Protein AF-A0A0J5GNS8-F1 (afdb_monomer_lite)

Foldseek 3Di:
DADPLGDDVVVQVVQVVCVVVVHDAADEEADQADALQRVCVSCVVSNRHGDSVRYDYLLLVVLVVCCVVDQQFEEAEAYHDSNVVSNVVSNHHDDQPQGQAYEYEDHPPDDPVSVVSSVVNVVVPRHYHYSHD

Radius of gyration: 16.92 Å; chains: 1; bounding box: 42×24×46 Å

Sequence (133 aa):
MYRGTEPIPEAIDFVKKLEGKGYPYLFVTNNSTKTPDQVADVLVKMGVPATTEHIYTTSMASASVITEEKQKARVLMVGEEGLRQSLLDYGHQIVEADPDYVVMGLDREITYDKLARATLAVRNGATFIATNG

Structure (mmCIF, N/CA/C/O backbone):
data_AF-A0A0J5GNS8-F1
#
_entry.id   AF-A0A0J5GNS8-F1
#
loop_
_atom_site.group_PDB
_atom_site.id
_atom_site.type_symbol
_atom_site.label_atom_id
_atom_site.label_alt_id
_atom_site.label_comp_id
_atom_site.label_asym_id
_atom_site.label_entity_id
_atom_site.label_seq_id
_atom_site.pdbx_PDB_ins_code
_atom_site.Cartn_x
_atom_site.Cartn_y
_atom_site.Cartn_z
_atom_site.occupancy
_atom_site.B_iso_or_equiv
_atom_site.auth_seq_id
_atom_site.auth_comp_id
_atom_site.auth_asym_id
_atom_site.auth_atom_id
_atom_site.pdbx_PDB_model_num
ATOM 1 N N . MET A 1 1 ? -6.276 10.860 15.259 1.00 88.69 1 MET A N 1
ATOM 2 C CA . MET A 1 1 ? -6.001 9.813 16.268 1.00 88.69 1 MET A CA 1
ATOM 3 C C . MET A 1 1 ? -4.846 10.186 17.182 1.00 88.69 1 MET A C 1
ATOM 5 O O . MET A 1 1 ? -5.003 10.101 18.390 1.00 88.69 1 MET A O 1
ATOM 9 N N . TYR A 1 2 ? -3.722 10.642 16.634 1.00 87.31 2 TYR A N 1
ATOM 10 C CA . TYR A 1 2 ? -2.537 11.040 17.396 1.00 87.31 2 TYR A CA 1
ATOM 11 C C . TYR A 1 2 ? -1.795 12.176 16.669 1.00 87.31 2 TYR A C 1
ATOM 13 O O . TYR A 1 2 ? -2.065 12.428 15.490 1.00 87.31 2 TYR A O 1
ATOM 21 N N . ARG A 1 3 ? -0.878 12.864 17.357 1.00 86.12 3 ARG A N 1
ATOM 22 C CA . ARG A 1 3 ? 0.050 13.856 16.791 1.00 86.12 3 ARG A CA 1
ATOM 23 C C . ARG A 1 3 ? 1.480 13.393 17.046 1.00 86.12 3 ARG A C 1
ATOM 25 O O . ARG A 1 3 ? 1.932 13.366 18.184 1.00 86.12 3 ARG A O 1
ATOM 32 N N . GLY A 1 4 ? 2.187 12.991 15.991 1.00 85.75 4 GLY A N 1
ATOM 33 C CA . GLY A 1 4 ? 3.503 12.365 16.139 1.00 85.75 4 GLY A CA 1
ATOM 34 C C . GLY A 1 4 ? 3.389 11.041 16.895 1.00 85.75 4 GLY A C 1
ATOM 35 O O . GLY A 1 4 ? 2.861 10.074 16.355 1.00 85.75 4 GLY A O 1
ATOM 36 N N . THR A 1 5 ? 3.855 11.008 18.141 1.00 83.44 5 THR A N 1
ATOM 37 C CA . THR A 1 5 ? 3.733 9.848 19.042 1.00 83.44 5 THR A CA 1
ATOM 38 C C . THR A 1 5 ? 2.689 10.040 20.140 1.00 83.44 5 THR A C 1
ATOM 40 O O . THR A 1 5 ? 2.449 9.113 20.908 1.00 83.44 5 THR A O 1
ATOM 43 N N . GLU A 1 6 ? 2.070 11.218 20.236 1.00 89.38 6 GLU A N 1
ATOM 44 C CA . GLU A 1 6 ? 1.142 11.548 21.317 1.00 89.38 6 GLU A CA 1
ATOM 45 C C . GLU A 1 6 ? -0.306 11.214 20.927 1.00 89.38 6 GLU A C 1
ATOM 47 O O . GLU A 1 6 ? -0.824 11.780 19.955 1.00 89.38 6 GLU A O 1
ATOM 52 N N . PRO A 1 7 ? -0.989 10.309 21.650 1.00 92.38 7 PRO A N 1
ATOM 53 C CA . PRO A 1 7 ? -2.402 10.042 21.419 1.00 92.38 7 PRO A CA 1
ATOM 54 C C . PRO A 1 7 ? -3.260 11.261 21.769 1.00 92.38 7 PRO A C 1
ATOM 56 O O . PRO A 1 7 ? -2.956 11.996 22.703 1.00 92.38 7 PRO A O 1
ATOM 59 N N . ILE A 1 8 ? -4.363 11.449 21.041 1.00 94.75 8 ILE A N 1
ATOM 60 C CA . ILE A 1 8 ? -5.383 12.455 21.368 1.00 94.75 8 ILE A CA 1
ATOM 61 C C . ILE A 1 8 ? -6.482 11.745 22.179 1.00 94.75 8 ILE A C 1
ATOM 63 O O . ILE A 1 8 ? -7.215 10.945 21.585 1.00 94.75 8 ILE A O 1
ATOM 67 N N . PRO A 1 9 ? -6.618 11.990 23.498 1.00 93.69 9 PRO A N 1
ATOM 68 C CA . PRO A 1 9 ? -7.548 11.249 24.356 1.00 93.69 9 PRO A CA 1
ATOM 69 C C . PRO A 1 9 ? -8.997 11.270 23.859 1.00 93.69 9 PRO A C 1
ATOM 71 O O . PRO A 1 9 ? -9.657 10.234 23.801 1.00 93.69 9 PRO A O 1
ATOM 74 N N . GLU A 1 10 ? -9.470 12.422 23.388 1.00 96.31 10 GLU A N 1
ATOM 75 C CA . GLU A 1 10 ? -10.835 12.600 22.890 1.00 96.31 10 GLU A CA 1
ATOM 76 C C . GLU A 1 10 ? -11.108 11.750 21.641 1.00 96.31 10 GLU A C 1
ATOM 78 O O . GLU A 1 10 ? -12.238 11.315 21.412 1.00 96.31 10 GLU A O 1
ATOM 83 N N . ALA A 1 11 ? -10.075 11.477 20.836 1.00 94.12 11 ALA A N 1
ATOM 84 C CA . ALA A 1 11 ? -10.194 10.620 19.664 1.00 94.12 11 ALA A CA 1
ATOM 85 C C . ALA A 1 11 ? -10.342 9.144 20.059 1.00 94.12 11 ALA A C 1
ATOM 87 O O . ALA A 1 11 ? -11.107 8.418 19.427 1.00 94.12 11 ALA A O 1
ATOM 88 N N . ILE A 1 12 ? -9.652 8.704 21.116 1.00 95.06 12 ILE A N 1
ATOM 89 C CA . ILE A 1 12 ? -9.805 7.347 21.659 1.00 95.06 12 ILE A CA 1
ATOM 90 C C . ILE A 1 12 ? -11.240 7.149 22.152 1.00 95.06 12 ILE A C 1
ATOM 92 O O . ILE A 1 12 ? -11.899 6.176 21.781 1.00 95.06 12 ILE A O 1
ATOM 96 N N . ASP A 1 13 ? -11.738 8.096 22.949 1.00 96.56 13 ASP A N 1
ATOM 97 C CA . ASP A 1 13 ? -13.100 8.054 23.482 1.00 96.56 13 ASP A CA 1
ATOM 98 C C . ASP A 1 13 ? -14.150 8.075 22.371 1.00 96.56 13 ASP A C 1
ATOM 100 O O . ASP A 1 13 ? -15.176 7.400 22.467 1.00 96.56 13 ASP A O 1
ATOM 104 N N . PHE A 1 14 ? -13.899 8.833 21.302 1.00 96.56 14 PHE A N 1
ATOM 105 C CA . PHE A 1 14 ? -14.762 8.857 20.128 1.00 96.56 14 PHE A CA 1
ATOM 106 C C . PHE A 1 14 ? -14.869 7.476 19.469 1.00 96.56 14 PHE A C 1
ATOM 108 O O . PHE A 1 14 ? -15.983 6.989 19.278 1.00 96.56 14 PHE A O 1
ATOM 115 N N . VAL A 1 15 ? -13.744 6.812 19.187 1.00 96.75 15 VAL A N 1
ATOM 116 C CA . VAL A 1 15 ? -13.753 5.488 18.539 1.00 96.75 15 VAL A CA 1
ATOM 117 C C . VAL A 1 15 ? -14.402 4.435 19.438 1.00 96.75 15 VAL A C 1
ATOM 119 O O . VAL A 1 15 ? -15.262 3.692 18.974 1.00 96.75 15 VAL A O 1
ATOM 122 N N . LYS A 1 16 ? -14.096 4.422 20.741 1.00 96.44 16 LYS A N 1
ATOM 123 C CA . LYS A 1 16 ? -14.747 3.507 21.697 1.00 96.44 16 LYS A CA 1
ATOM 124 C C . LYS A 1 16 ? -16.266 3.687 21.737 1.00 96.44 16 LYS A C 1
ATOM 126 O O . LYS A 1 16 ? -17.004 2.715 21.870 1.00 96.44 16 LYS A O 1
ATOM 131 N N . LYS A 1 17 ? -16.759 4.925 21.601 1.00 97.31 17 LYS A N 1
ATOM 132 C CA . LYS A 1 17 ? -18.202 5.201 21.507 1.00 97.31 17 LYS A CA 1
ATOM 133 C C . LYS A 1 17 ? -18.813 4.703 20.198 1.00 97.31 17 LYS A C 1
ATOM 135 O O . LYS A 1 17 ? -19.975 4.308 20.222 1.00 97.31 17 LYS A O 1
ATOM 140 N N . LEU A 1 18 ? -18.086 4.752 19.079 1.00 96.81 18 LEU A N 1
ATOM 141 C CA . LEU A 1 18 ? -18.549 4.173 17.812 1.00 96.81 18 LEU A CA 1
ATOM 142 C C . LEU A 1 18 ? -18.655 2.652 17.925 1.00 96.81 18 LEU A C 1
ATOM 144 O O . LEU A 1 18 ? -19.716 2.099 17.646 1.00 96.81 18 LEU A O 1
ATOM 148 N N . GLU A 1 19 ? -17.603 2.010 18.432 1.00 94.56 19 GLU A N 1
ATOM 149 C CA . GLU A 1 19 ? -17.547 0.564 18.648 1.00 94.56 19 GLU A CA 1
ATOM 150 C C . GLU A 1 19 ? -18.646 0.086 19.606 1.00 94.56 19 GLU A C 1
ATOM 152 O O . GLU A 1 19 ? -19.423 -0.801 19.263 1.00 94.56 19 GLU A O 1
ATOM 157 N N . GLY A 1 20 ? -18.807 0.738 20.764 1.00 96.50 20 GLY A N 1
ATOM 158 C CA . GLY A 1 20 ? -19.850 0.390 21.735 1.00 96.50 20 GLY A CA 1
ATOM 159 C C . GLY A 1 20 ? -21.283 0.588 21.226 1.00 96.50 20 GLY A C 1
ATOM 160 O O . GLY A 1 20 ? -22.217 0.023 21.791 1.00 96.50 20 GLY A O 1
ATOM 161 N N . LYS A 1 21 ? -21.474 1.374 20.159 1.00 97.25 21 LYS A N 1
ATOM 162 C CA . LYS A 1 21 ? -22.764 1.548 19.473 1.00 97.25 21 LYS A CA 1
ATOM 163 C C . LYS A 1 21 ? -22.915 0.660 18.235 1.00 97.25 21 LYS A C 1
ATOM 165 O O . LYS A 1 21 ? -23.971 0.699 17.611 1.00 97.25 21 LYS A O 1
ATOM 170 N N . GLY A 1 22 ? -21.890 -0.112 17.872 1.00 95.38 22 GLY A N 1
ATOM 171 C CA . GLY A 1 22 ? -21.881 -0.942 16.669 1.00 95.38 22 GLY A CA 1
ATOM 172 C C . GLY A 1 22 ? -21.852 -0.145 15.363 1.00 95.38 22 GLY A C 1
ATOM 173 O O . GLY A 1 22 ? -22.298 -0.652 14.336 1.00 95.38 22 GLY A O 1
ATOM 174 N N . TYR A 1 23 ? -21.370 1.103 15.379 1.00 97.38 23 TYR A N 1
ATOM 175 C CA . TYR A 1 23 ? -21.213 1.873 14.146 1.00 97.38 23 TYR A CA 1
ATOM 176 C C . TYR A 1 23 ? -19.936 1.457 13.411 1.00 97.38 23 TYR A C 1
ATOM 178 O O . TYR A 1 23 ? -18.877 1.427 14.040 1.00 97.38 23 TYR A O 1
ATOM 186 N N . PRO A 1 24 ? -19.999 1.191 12.094 1.00 95.75 24 PRO A N 1
ATOM 187 C CA . PRO A 1 24 ? -18.807 0.888 11.315 1.00 95.75 24 PRO A CA 1
ATOM 188 C C . PRO A 1 24 ? -17.917 2.130 11.198 1.00 95.75 24 PRO A C 1
ATOM 190 O O . PRO A 1 24 ? -18.407 3.254 11.058 1.00 95.75 24 PRO A O 1
ATOM 193 N N . TYR A 1 25 ? -16.603 1.925 11.231 1.00 96.25 25 TYR A N 1
ATOM 194 C CA . TYR A 1 25 ? -15.614 2.982 11.045 1.00 96.25 25 TYR A CA 1
ATOM 195 C C . TYR A 1 25 ? -14.375 2.457 10.319 1.00 96.25 25 TYR A C 1
ATOM 197 O O . TYR A 1 25 ? -14.099 1.260 10.308 1.00 96.25 25 TYR A O 1
ATOM 205 N N . LEU A 1 26 ? -13.633 3.382 9.710 1.00 97.12 26 LEU A N 1
ATOM 206 C CA . LEU A 1 26 ? -12.410 3.099 8.972 1.00 97.12 26 LEU A CA 1
ATOM 207 C C . LEU A 1 26 ? -11.377 4.190 9.265 1.00 97.12 26 LEU A C 1
ATOM 209 O O . LEU A 1 26 ? -11.690 5.383 9.269 1.00 97.12 26 LEU A O 1
ATOM 213 N N . PHE A 1 27 ? -10.136 3.784 9.490 1.00 97.44 27 PHE A N 1
ATOM 214 C CA . PHE A 1 27 ? -8.974 4.648 9.584 1.00 97.44 27 PHE A CA 1
ATOM 215 C C . PHE A 1 27 ? -8.309 4.741 8.216 1.00 97.44 27 PHE A C 1
ATOM 217 O O . PHE A 1 27 ? -7.668 3.802 7.746 1.00 97.44 27 PHE A O 1
ATOM 224 N N . VAL A 1 28 ? -8.449 5.908 7.595 1.00 97.06 28 VAL A N 1
ATOM 225 C CA . VAL A 1 28 ? -7.848 6.209 6.295 1.00 97.06 28 VAL A CA 1
ATOM 226 C C . VAL A 1 28 ? -6.514 6.919 6.509 1.00 97.06 28 VAL A C 1
ATOM 228 O O . VAL A 1 28 ? -6.439 7.881 7.277 1.00 97.06 28 VAL A O 1
ATOM 231 N N . THR A 1 29 ? -5.450 6.447 5.858 1.00 95.31 29 THR A N 1
ATOM 232 C CA . THR A 1 29 ? -4.097 6.997 6.030 1.00 95.31 29 THR A CA 1
ATOM 233 C C . THR A 1 29 ? -3.316 7.076 4.724 1.00 95.31 29 THR A C 1
ATOM 235 O O . THR A 1 29 ? -3.332 6.150 3.918 1.00 95.31 29 THR A O 1
ATOM 238 N N . ASN A 1 30 ? -2.544 8.157 4.566 1.00 95.00 30 ASN A N 1
ATOM 239 C CA . ASN A 1 30 ? -1.601 8.328 3.456 1.00 95.00 30 ASN A CA 1
ATOM 240 C C . ASN A 1 30 ? -0.260 7.613 3.679 1.00 95.00 30 ASN A C 1
ATOM 242 O O . ASN A 1 30 ? 0.694 7.827 2.935 1.00 95.00 30 ASN A O 1
ATOM 246 N N . ASN A 1 31 ? -0.149 6.790 4.722 1.00 92.12 31 ASN A N 1
ATOM 247 C CA . ASN A 1 31 ? 1.043 5.989 4.941 1.00 92.12 31 ASN A CA 1
ATOM 248 C C . ASN A 1 31 ? 1.093 4.834 3.930 1.00 92.12 31 ASN A C 1
ATOM 250 O O . ASN A 1 31 ? 0.275 3.921 4.001 1.00 92.12 31 ASN A O 1
ATOM 254 N N . SER A 1 32 ? 2.086 4.864 3.041 1.00 94.06 32 SER A N 1
ATOM 255 C CA . SER A 1 32 ? 2.334 3.800 2.066 1.00 94.06 32 SER A CA 1
ATOM 256 C C . SER A 1 32 ? 3.378 2.771 2.518 1.00 94.06 32 SER A C 1
ATOM 258 O O . SER A 1 32 ? 3.648 1.808 1.803 1.00 94.06 32 SER A O 1
ATOM 260 N N . THR A 1 33 ? 4.025 2.985 3.669 1.00 95.69 33 THR A N 1
ATOM 261 C CA . THR A 1 33 ? 5.181 2.186 4.097 1.00 95.69 33 THR A CA 1
ATOM 262 C C . THR A 1 33 ? 4.828 1.022 5.007 1.00 95.69 33 THR A C 1
ATOM 264 O O . THR A 1 33 ? 5.526 0.011 5.008 1.00 95.69 33 THR A O 1
ATOM 267 N N . LYS A 1 34 ? 3.748 1.150 5.778 1.00 96.25 34 LYS A N 1
ATOM 268 C CA . LYS A 1 34 ? 3.295 0.147 6.744 1.00 96.25 34 LYS A CA 1
ATOM 269 C C . LYS A 1 34 ? 2.174 -0.709 6.174 1.00 96.25 34 LYS A C 1
ATOM 271 O O . LYS A 1 34 ? 1.320 -0.211 5.443 1.00 96.25 34 LYS A O 1
ATOM 276 N N . THR A 1 35 ? 2.153 -1.980 6.558 1.00 97.50 35 THR A N 1
ATOM 277 C CA . THR A 1 35 ? 1.001 -2.849 6.288 1.00 97.50 35 THR A CA 1
ATOM 278 C C . THR A 1 35 ? -0.203 -2.428 7.144 1.00 97.50 35 THR A C 1
ATOM 280 O O . THR A 1 35 ? -0.016 -1.790 8.190 1.00 97.50 35 THR A O 1
ATOM 283 N N . PRO A 1 36 ? -1.437 -2.788 6.750 1.00 97.06 36 PRO A N 1
ATOM 284 C CA . PRO A 1 36 ? -2.632 -2.557 7.562 1.00 97.06 36 PRO A CA 1
ATOM 285 C C . PRO A 1 36 ? -2.490 -3.054 9.013 1.00 97.06 36 PRO A C 1
ATOM 287 O O . PRO A 1 36 ? -2.756 -2.293 9.943 1.00 97.06 36 PRO A O 1
ATOM 290 N N . ASP A 1 37 ? -1.944 -4.258 9.217 1.00 97.50 37 ASP A N 1
ATOM 291 C CA . ASP A 1 37 ? -1.665 -4.820 10.551 1.00 97.50 37 ASP A CA 1
ATOM 292 C C . ASP A 1 37 ? -0.746 -3.922 11.384 1.00 97.50 37 ASP A C 1
ATOM 294 O O . ASP A 1 37 ? -1.038 -3.589 12.530 1.00 97.50 37 ASP A O 1
ATOM 298 N N . GLN A 1 38 ? 0.353 -3.453 10.788 1.00 97.12 38 GLN A N 1
ATOM 299 C CA . GLN A 1 38 ? 1.313 -2.596 11.481 1.00 97.12 38 GLN A CA 1
ATOM 300 C C . GLN A 1 38 ? 0.719 -1.238 11.870 1.00 97.12 38 GLN A C 1
ATOM 302 O O . GLN A 1 38 ? 1.169 -0.630 12.844 1.00 97.12 38 GLN A O 1
ATOM 307 N N . VAL A 1 39 ? -0.239 -0.718 11.099 1.00 96.38 39 VAL A N 1
ATOM 308 C CA . VAL A 1 39 ? -0.956 0.518 11.442 1.00 96.38 39 VAL A CA 1
ATOM 309 C C . VAL A 1 39 ? -1.953 0.254 12.570 1.00 96.38 39 VAL A C 1
ATOM 311 O O . VAL A 1 39 ? -1.991 1.033 13.525 1.00 96.38 39 VAL A O 1
ATOM 314 N N . ALA A 1 40 ? -2.707 -0.847 12.503 1.00 97.06 40 ALA A N 1
ATOM 315 C CA . ALA A 1 40 ? -3.626 -1.255 13.563 1.00 97.06 40 ALA A CA 1
ATOM 316 C C . ALA A 1 40 ? -2.889 -1.444 14.899 1.00 97.06 40 ALA A C 1
ATOM 318 O O . ALA A 1 40 ? -3.298 -0.871 15.907 1.00 97.06 40 ALA A O 1
ATOM 319 N N . ASP A 1 41 ? -1.736 -2.117 14.894 1.00 96.56 41 ASP A N 1
ATOM 320 C CA . ASP A 1 41 ? -0.891 -2.306 16.077 1.00 96.56 41 ASP A CA 1
ATOM 321 C C . ASP A 1 41 ? -0.473 -0.985 16.735 1.00 96.56 41 ASP A C 1
ATOM 323 O O . ASP A 1 41 ? -0.404 -0.880 17.962 1.00 96.56 41 ASP A O 1
ATOM 327 N N . VAL A 1 42 ? -0.169 0.044 15.936 1.00 94.56 42 VAL A N 1
ATOM 328 C CA . VAL A 1 42 ? 0.180 1.376 16.456 1.00 94.56 42 VAL A CA 1
ATOM 329 C C . VAL A 1 42 ? -1.025 2.018 17.138 1.00 94.56 42 VAL A C 1
ATOM 331 O O . VAL A 1 42 ? -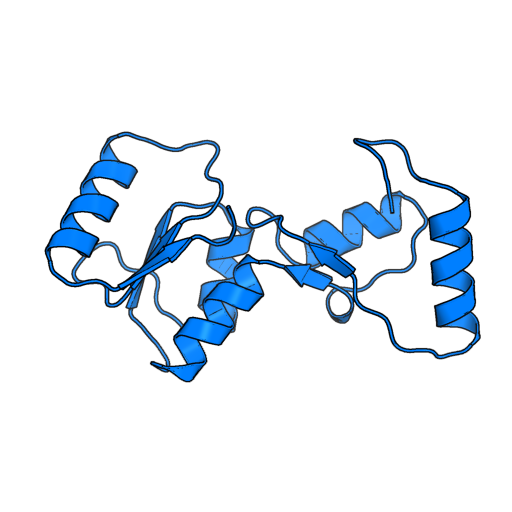0.881 2.560 18.234 1.00 94.56 42 VAL A O 1
ATOM 334 N N . LEU A 1 43 ? -2.209 1.932 16.528 1.00 95.62 43 LEU A N 1
ATOM 335 C CA . LEU A 1 43 ? -3.447 2.459 17.103 1.00 95.62 43 LEU A CA 1
ATOM 336 C C . LEU A 1 4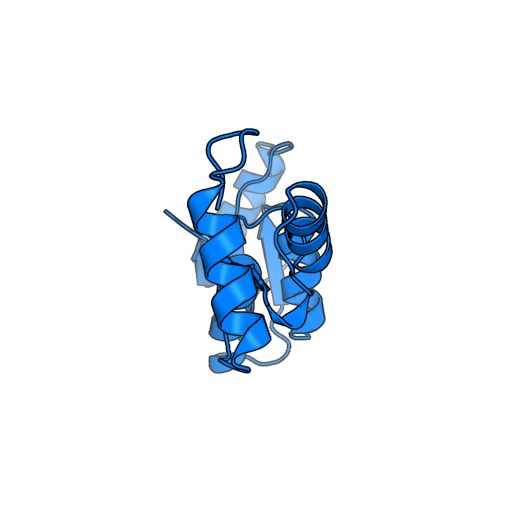3 ? -3.814 1.739 18.408 1.00 95.62 43 LEU A C 1
ATOM 338 O O . LEU A 1 43 ? -4.102 2.398 19.410 1.00 95.62 43 LEU A O 1
ATOM 342 N N . VAL A 1 44 ? -3.696 0.411 18.438 1.00 95.94 44 VAL A N 1
ATOM 343 C CA . VAL A 1 44 ? -3.947 -0.406 19.634 1.00 95.94 44 VAL A CA 1
ATOM 344 C C . VAL A 1 44 ? -2.982 -0.048 20.762 1.00 95.94 44 VAL A C 1
ATOM 346 O O . VAL A 1 44 ? -3.415 0.152 21.897 1.00 95.94 44 VAL A O 1
ATOM 349 N N . LYS A 1 45 ? -1.687 0.133 20.466 1.00 94.69 45 LYS A N 1
ATOM 350 C CA . LYS A 1 45 ? -0.693 0.604 21.454 1.00 94.69 45 LYS A CA 1
ATOM 351 C C . LYS A 1 45 ? -1.021 1.986 22.022 1.00 94.69 45 LYS A C 1
ATOM 353 O O . LYS A 1 45 ? -0.608 2.301 23.133 1.00 94.69 45 LYS A O 1
ATOM 358 N N . MET A 1 46 ? -1.773 2.795 21.281 1.00 93.38 46 MET A N 1
ATOM 359 C CA . MET A 1 46 ? -2.274 4.101 21.709 1.00 93.38 46 MET A CA 1
ATOM 360 C C . MET A 1 46 ? -3.641 4.027 22.411 1.00 93.38 46 MET A C 1
ATOM 362 O O . MET A 1 46 ? -4.199 5.062 22.761 1.00 93.38 46 MET A O 1
ATOM 366 N N . GLY A 1 47 ? -4.193 2.830 22.632 1.00 93.69 47 GLY A N 1
ATOM 367 C CA . GLY A 1 47 ? -5.484 2.621 23.291 1.00 93.69 47 GLY A CA 1
ATOM 368 C C . GLY A 1 47 ? -6.706 2.810 22.386 1.00 93.69 47 GLY A C 1
ATOM 369 O O . GLY A 1 47 ? -7.832 2.811 22.891 1.00 93.69 47 GLY A O 1
ATOM 370 N N . VAL A 1 48 ? -6.499 2.967 21.075 1.00 95.31 48 VAL A N 1
ATOM 371 C CA . VAL A 1 48 ? -7.561 3.023 20.065 1.00 95.31 48 VAL A CA 1
ATOM 372 C C . VAL A 1 48 ? -7.899 1.589 19.641 1.00 95.31 48 VAL A C 1
ATOM 374 O O . VAL A 1 48 ? -7.007 0.901 19.142 1.00 95.31 48 VAL A O 1
ATOM 377 N N . PRO A 1 49 ? -9.149 1.120 19.796 1.00 94.12 49 PRO A N 1
ATOM 378 C CA . PRO A 1 49 ? -9.536 -0.177 19.257 1.00 94.12 49 PRO A CA 1
ATOM 379 C C . PRO A 1 49 ? -9.459 -0.125 17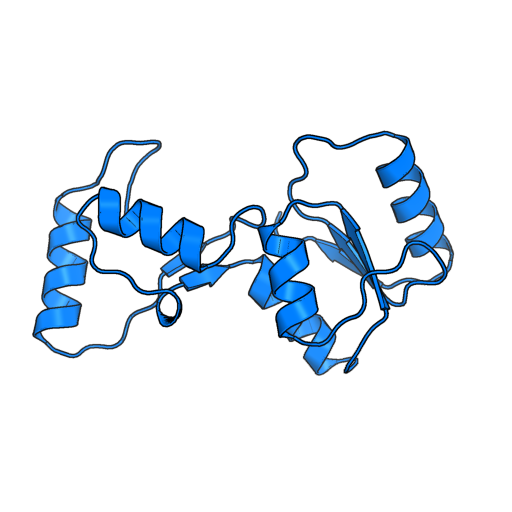.726 1.00 94.12 49 PRO A C 1
ATOM 381 O O . PRO A 1 49 ? -10.014 0.769 17.086 1.00 94.12 49 PRO A O 1
ATOM 384 N N . ALA A 1 50 ? -8.689 -1.039 17.146 1.00 96.44 50 ALA A N 1
ATOM 385 C CA . ALA A 1 50 ? -8.478 -1.146 15.713 1.00 96.44 50 ALA A CA 1
ATOM 386 C C . ALA A 1 50 ? -8.141 -2.597 15.360 1.00 96.44 50 ALA A C 1
ATOM 388 O O . ALA A 1 50 ? -7.495 -3.303 16.132 1.00 96.44 50 ALA A O 1
ATOM 389 N N . THR A 1 51 ? -8.565 -3.019 14.177 1.00 96.88 51 THR A N 1
ATOM 390 C CA . THR A 1 51 ? -8.207 -4.295 13.554 1.00 96.88 51 THR A CA 1
ATOM 391 C C . THR A 1 51 ? -7.685 -3.985 12.157 1.00 96.88 51 THR A C 1
ATOM 393 O O . THR A 1 51 ? -7.832 -2.860 11.673 1.00 96.88 51 THR A O 1
ATOM 396 N N . THR A 1 52 ? -7.103 -4.975 11.491 1.00 96.62 52 THR A N 1
ATOM 397 C CA . THR A 1 52 ? -6.657 -4.883 10.096 1.00 96.62 52 THR A CA 1
ATOM 398 C C . THR A 1 52 ? -7.755 -4.371 9.164 1.00 96.62 52 THR A C 1
ATOM 400 O O . THR A 1 52 ? -7.502 -3.501 8.337 1.00 96.62 52 THR A O 1
ATOM 403 N N . GLU A 1 53 ? -8.990 -4.848 9.346 1.00 96.75 53 GLU A N 1
ATOM 404 C CA . GLU A 1 53 ? -10.159 -4.471 8.536 1.00 96.75 53 GLU A CA 1
ATOM 405 C C . GLU A 1 53 ? -10.567 -3.004 8.721 1.00 96.75 53 GLU A C 1
ATOM 407 O O . GLU A 1 53 ? -11.173 -2.407 7.834 1.00 96.75 53 GLU A O 1
ATOM 412 N N . HIS A 1 54 ? -10.204 -2.398 9.854 1.00 97.44 54 HIS A N 1
ATOM 413 C CA . HIS A 1 54 ? -10.431 -0.978 10.091 1.00 97.44 54 HIS A CA 1
ATOM 414 C C . HIS A 1 54 ? -9.403 -0.086 9.385 1.00 97.44 54 HIS A C 1
ATOM 416 O O . HIS A 1 54 ? -9.534 1.131 9.479 1.00 97.44 54 HIS A O 1
ATOM 422 N N . ILE A 1 55 ? -8.373 -0.617 8.721 1.00 98.12 55 ILE A N 1
ATOM 423 C CA . ILE A 1 55 ? -7.318 0.199 8.108 1.00 98.12 55 ILE A CA 1
ATOM 424 C C . ILE A 1 55 ? -7.466 0.235 6.592 1.00 98.12 55 ILE A C 1
ATOM 426 O O . ILE A 1 55 ? -7.540 -0.797 5.932 1.00 98.12 55 ILE A O 1
ATOM 430 N N . TYR A 1 56 ? -7.408 1.443 6.032 1.00 97.94 56 TYR A N 1
ATOM 431 C CA . TYR A 1 56 ? -7.315 1.649 4.592 1.00 97.94 56 TYR A CA 1
ATOM 432 C C . TYR A 1 56 ? -6.171 2.605 4.261 1.00 97.94 56 TYR A C 1
ATOM 434 O O . TYR A 1 56 ? -6.188 3.786 4.626 1.00 97.94 56 TYR A O 1
ATOM 442 N N . THR A 1 57 ? -5.138 2.074 3.609 1.00 97.88 57 THR A N 1
ATOM 443 C CA . THR A 1 57 ? -3.918 2.816 3.272 1.00 97.88 57 THR A CA 1
ATOM 444 C C . THR A 1 57 ? -3.940 3.298 1.825 1.00 97.88 57 THR A C 1
ATOM 446 O O . THR A 1 57 ? -4.642 2.752 0.972 1.00 97.88 57 THR A O 1
ATOM 449 N N . THR A 1 58 ? -3.108 4.288 1.507 1.00 97.44 58 THR A N 1
ATOM 450 C CA . THR A 1 58 ? -2.878 4.697 0.116 1.00 97.44 58 THR A CA 1
ATOM 451 C C . THR A 1 58 ? -2.277 3.591 -0.745 1.00 97.44 58 THR A C 1
ATOM 453 O O . THR A 1 58 ? -2.578 3.533 -1.932 1.00 97.44 58 THR A O 1
ATOM 456 N N . SER A 1 59 ? -1.505 2.666 -0.166 1.00 97.69 59 SER A N 1
ATOM 457 C CA . SER A 1 59 ? -1.012 1.482 -0.883 1.00 97.69 59 SER A CA 1
ATOM 458 C C . SER A 1 59 ? -2.149 0.576 -1.360 1.00 97.69 59 SER A C 1
ATOM 460 O O . SER A 1 59 ? -2.131 0.125 -2.505 1.00 97.69 59 SER A O 1
ATOM 462 N N . MET A 1 60 ? -3.164 0.354 -0.516 1.00 98.12 60 MET A N 1
ATOM 463 C CA . MET A 1 60 ? -4.367 -0.398 -0.893 1.00 98.12 60 MET A CA 1
ATOM 464 C C . MET A 1 60 ? -5.160 0.344 -1.967 1.00 98.12 60 MET A C 1
ATOM 466 O O . MET A 1 60 ? -5.580 -0.265 -2.947 1.00 98.12 60 MET A O 1
ATOM 470 N N . ALA A 1 61 ? -5.313 1.664 -1.822 1.00 97.50 61 ALA A N 1
ATOM 471 C CA . ALA A 1 61 ? -6.003 2.484 -2.812 1.00 97.50 61 ALA A CA 1
ATOM 472 C C . ALA A 1 61 ? -5.318 2.422 -4.189 1.00 97.50 61 ALA A C 1
ATOM 474 O O . ALA A 1 61 ? -5.993 2.217 -5.195 1.00 97.50 61 ALA A O 1
ATOM 475 N N . SER A 1 62 ? -3.986 2.531 -4.247 1.00 97.50 62 SER A N 1
ATOM 476 C CA . SER A 1 62 ? -3.233 2.408 -5.501 1.00 97.50 62 SER A CA 1
ATOM 477 C C . SER A 1 62 ? -3.379 1.022 -6.134 1.00 97.50 62 SER A C 1
ATOM 479 O O . SER A 1 62 ? -3.604 0.935 -7.337 1.00 97.50 62 SER A O 1
ATOM 481 N N . ALA A 1 63 ? -3.298 -0.054 -5.346 1.00 97.94 63 ALA A N 1
ATOM 482 C CA . ALA A 1 63 ? -3.495 -1.415 -5.849 1.00 97.94 63 ALA A CA 1
ATOM 483 C C . ALA A 1 63 ? -4.931 -1.643 -6.369 1.00 97.94 63 ALA A C 1
ATOM 485 O O . ALA A 1 63 ? -5.123 -2.236 -7.432 1.00 97.94 63 ALA A O 1
ATOM 486 N N . SER A 1 64 ? -5.938 -1.101 -5.677 1.00 97.81 64 SER A N 1
ATOM 487 C CA . SER A 1 64 ? -7.340 -1.164 -6.107 1.00 97.81 64 SER A CA 1
ATOM 488 C C . SER A 1 64 ? -7.557 -0.48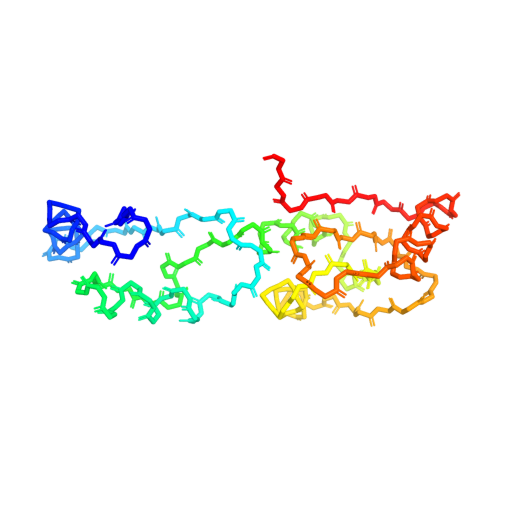0 -7.457 1.00 97.81 64 SER A C 1
ATOM 490 O O . SER A 1 64 ? -8.172 -1.067 -8.341 1.00 97.81 64 SER A O 1
ATOM 492 N N . VAL A 1 65 ? -7.002 0.721 -7.656 1.00 97.00 65 VAL A N 1
ATOM 493 C CA . VAL A 1 65 ? -7.118 1.446 -8.935 1.00 97.00 65 VAL A CA 1
ATOM 494 C C . VAL A 1 65 ? -6.477 0.661 -10.083 1.00 97.00 65 VAL A C 1
ATOM 496 O O . VAL A 1 65 ? -7.068 0.541 -11.152 1.00 97.00 65 VAL A O 1
ATOM 499 N N . ILE A 1 66 ? -5.306 0.053 -9.864 1.00 98.12 66 ILE A N 1
ATOM 500 C CA . ILE A 1 66 ? -4.676 -0.812 -10.877 1.00 98.12 66 ILE A CA 1
ATOM 501 C C . ILE A 1 66 ? -5.579 -2.005 -11.194 1.00 98.12 66 ILE A C 1
ATOM 503 O O . ILE A 1 66 ? -5.711 -2.389 -12.349 1.00 98.12 66 ILE A O 1
ATOM 507 N N . THR A 1 67 ? -6.217 -2.588 -10.183 1.00 98.00 67 THR A N 1
ATOM 508 C CA . THR A 1 67 ? -7.110 -3.744 -10.328 1.00 98.00 67 THR A CA 1
ATOM 509 C C . THR A 1 67 ? -8.362 -3.426 -11.155 1.00 98.00 67 THR A C 1
ATOM 511 O O . THR A 1 67 ?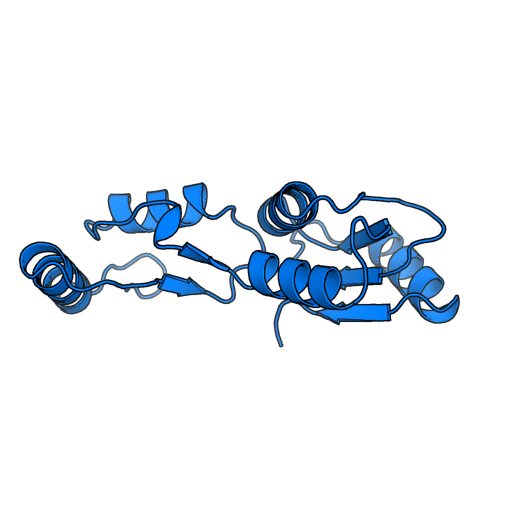 -8.830 -4.293 -11.901 1.00 98.00 67 THR A O 1
ATOM 514 N N . GLU A 1 68 ? -8.882 -2.199 -11.071 1.00 96.81 68 GLU A N 1
ATOM 515 C CA . GLU A 1 68 ? -10.008 -1.727 -11.892 1.00 96.81 68 GLU A CA 1
ATOM 516 C C . GLU A 1 68 ? -9.661 -1.682 -13.389 1.00 96.81 68 GLU A C 1
ATOM 518 O O . GLU A 1 68 ? -10.515 -1.971 -14.228 1.00 96.81 68 GLU A O 1
ATOM 523 N N . GLU A 1 69 ? -8.404 -1.390 -13.732 1.00 96.44 69 GLU A N 1
ATOM 524 C CA . GLU A 1 69 ? -7.934 -1.326 -15.121 1.00 96.44 69 GLU A CA 1
ATOM 525 C C . GLU A 1 69 ? -7.349 -2.654 -15.626 1.00 96.44 69 GLU A C 1
ATOM 527 O O . GLU A 1 69 ? -7.609 -3.078 -16.756 1.00 96.44 69 GLU A O 1
ATOM 532 N N . LYS A 1 70 ? -6.534 -3.321 -14.800 1.00 97.38 70 LYS A N 1
ATOM 533 C CA . LYS A 1 70 ? -5.782 -4.527 -15.153 1.00 97.38 70 LYS A CA 1
ATOM 534 C C . LYS A 1 70 ? -5.585 -5.465 -13.961 1.00 97.38 70 LYS A C 1
ATOM 536 O O . LYS A 1 70 ? -4.697 -5.318 -13.119 1.00 97.38 70 LYS A O 1
ATOM 541 N N . GLN A 1 71 ? -6.345 -6.554 -13.985 1.00 96.94 71 GLN A N 1
ATOM 542 C CA . GLN A 1 71 ? -6.152 -7.699 -13.097 1.00 96.94 71 GLN A CA 1
ATOM 543 C C . GLN A 1 71 ? -4.763 -8.320 -13.294 1.00 96.94 71 GLN A C 1
ATOM 545 O O . GLN A 1 71 ? -4.310 -8.495 -14.427 1.00 96.94 71 GLN A O 1
ATOM 550 N N . LYS A 1 72 ? -4.099 -8.702 -12.194 1.00 97.50 72 LYS A N 1
ATOM 551 C CA . LYS A 1 72 ? -2.772 -9.354 -12.208 1.00 97.50 72 LYS A CA 1
ATOM 552 C C . LYS A 1 72 ? -1.690 -8.572 -12.972 1.00 97.50 72 LYS A C 1
ATOM 554 O O . LYS A 1 72 ? -0.809 -9.170 -13.588 1.00 97.50 72 LYS A O 1
ATOM 559 N N . ALA A 1 73 ? -1.765 -7.239 -12.944 1.00 98.50 73 ALA A N 1
ATOM 560 C CA . ALA A 1 73 ? -0.771 -6.359 -13.553 1.00 98.50 73 ALA A CA 1
ATOM 561 C C . ALA A 1 73 ? 0.669 -6.644 -13.089 1.00 98.50 73 ALA A C 1
ATOM 563 O O . ALA A 1 73 ? 0.908 -7.049 -11.948 1.00 98.50 73 ALA A O 1
ATOM 564 N N . ARG A 1 74 ? 1.628 -6.380 -13.980 1.00 98.75 74 ARG A N 1
ATOM 565 C CA . ARG A 1 74 ? 3.061 -6.361 -13.677 1.00 98.75 74 ARG A CA 1
ATOM 566 C C . ARG A 1 74 ? 3.442 -4.971 -13.184 1.00 98.75 74 ARG A C 1
ATOM 568 O O . ARG A 1 74 ? 3.281 -3.993 -13.909 1.00 98.75 74 ARG A O 1
ATOM 575 N N . VAL A 1 75 ? 3.963 -4.873 -11.974 1.00 98.75 75 VAL A N 1
ATOM 576 C CA . VAL A 1 75 ? 4.218 -3.603 -11.302 1.00 98.75 75 VAL A CA 1
ATOM 577 C C . VAL A 1 75 ? 5.689 -3.500 -10.933 1.00 98.75 75 VAL A C 1
ATOM 579 O O . VAL A 1 75 ? 6.220 -4.349 -10.223 1.00 98.75 75 VAL A O 1
ATOM 582 N N . LEU A 1 76 ? 6.343 -2.436 -11.386 1.00 98.69 76 LEU A N 1
ATOM 583 C CA . LEU A 1 76 ? 7.605 -1.988 -10.810 1.00 98.69 76 LEU A CA 1
ATOM 584 C C . LEU A 1 76 ? 7.268 -1.029 -9.670 1.00 98.69 76 LEU A C 1
ATOM 586 O O . LEU A 1 76 ? 6.575 -0.036 -9.882 1.00 98.69 76 LEU A O 1
ATOM 590 N N . MET A 1 77 ? 7.743 -1.307 -8.462 1.00 98.25 77 MET A N 1
ATOM 591 C CA . MET A 1 77 ? 7.455 -0.458 -7.308 1.00 98.25 77 MET A CA 1
ATOM 592 C C . MET A 1 77 ? 8.697 0.271 -6.795 1.00 98.25 77 MET A C 1
ATOM 594 O O . MET A 1 77 ? 9.801 -0.267 -6.809 1.00 98.25 77 MET A O 1
ATOM 598 N N . VAL A 1 78 ? 8.490 1.482 -6.284 1.00 98.25 78 VAL A N 1
ATOM 599 C CA . VAL A 1 78 ? 9.441 2.218 -5.444 1.00 98.25 78 VAL A CA 1
ATOM 600 C C . VAL A 1 78 ? 8.722 2.515 -4.134 1.00 98.25 78 VAL A C 1
ATOM 602 O O . VAL A 1 78 ? 7.785 3.306 -4.108 1.00 98.25 78 VAL A O 1
ATOM 605 N N . GLY A 1 79 ? 9.097 1.833 -3.057 1.00 97.44 79 GLY A N 1
ATOM 606 C CA . GLY A 1 79 ? 8.401 1.926 -1.776 1.00 97.44 79 GLY A CA 1
ATOM 607 C C . GLY A 1 79 ? 8.828 0.834 -0.802 1.00 97.44 79 GLY A C 1
ATOM 608 O O . GLY A 1 79 ? 9.697 0.018 -1.103 1.00 97.44 79 GLY A O 1
ATOM 609 N N . GLU A 1 80 ? 8.190 0.820 0.364 1.00 97.69 80 GLU A N 1
ATOM 610 C CA . GLU A 1 80 ? 8.453 -0.149 1.435 1.00 97.69 80 GLU A CA 1
ATOM 611 C C . GLU A 1 80 ? 7.409 -1.286 1.472 1.00 97.69 80 GLU A C 1
ATOM 613 O O . GLU A 1 80 ? 6.573 -1.440 0.577 1.00 97.69 80 GLU A O 1
ATOM 618 N N . GLU A 1 81 ? 7.460 -2.097 2.530 1.00 97.44 81 GLU A N 1
ATOM 619 C CA . GLU A 1 81 ? 6.679 -3.328 2.674 1.00 97.44 81 GLU A CA 1
ATOM 620 C C . GLU A 1 81 ? 5.164 -3.114 2.582 1.00 97.44 81 GLU A C 1
ATOM 622 O O . GLU A 1 81 ? 4.468 -3.928 1.987 1.00 97.44 81 GLU A O 1
ATOM 627 N N . GLY A 1 82 ? 4.637 -2.001 3.105 1.00 97.62 82 GLY A N 1
ATOM 628 C CA . GLY A 1 82 ? 3.208 -1.691 3.007 1.00 97.62 82 GLY A CA 1
ATOM 629 C C . GLY A 1 82 ? 2.705 -1.627 1.564 1.00 97.62 82 GLY A C 1
ATOM 630 O O . GLY A 1 82 ? 1.621 -2.130 1.260 1.00 97.62 82 GLY A O 1
ATOM 631 N N . LEU A 1 83 ? 3.505 -1.051 0.661 1.00 98.38 83 LEU A N 1
ATOM 632 C CA . LEU A 1 83 ? 3.204 -1.015 -0.768 1.00 98.38 83 LEU A CA 1
ATOM 633 C C . LEU A 1 83 ? 3.343 -2.400 -1.398 1.00 98.38 83 LEU A C 1
ATOM 635 O O . LEU A 1 83 ? 2.443 -2.843 -2.110 1.00 98.38 83 LEU A O 1
ATOM 639 N N . ARG A 1 84 ? 4.442 -3.094 -1.086 1.00 98.44 84 ARG A N 1
ATOM 640 C CA . ARG A 1 84 ? 4.723 -4.446 -1.572 1.00 98.44 84 ARG A CA 1
ATOM 641 C C . ARG A 1 84 ? 3.579 -5.406 -1.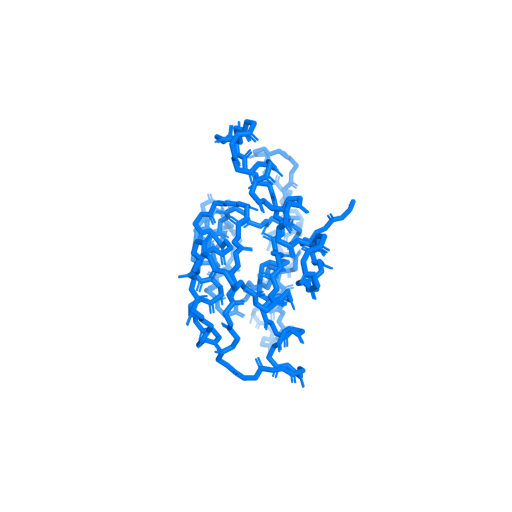259 1.00 98.44 84 ARG A C 1
ATOM 643 O O . ARG A 1 84 ? 3.048 -6.033 -2.171 1.00 98.44 84 ARG A O 1
ATOM 650 N N . GLN A 1 85 ? 3.187 -5.488 0.008 1.00 98.25 85 GLN A N 1
ATOM 651 C CA . GLN A 1 85 ? 2.139 -6.392 0.465 1.00 98.25 85 GLN A CA 1
ATOM 652 C C . GLN A 1 85 ? 0.789 -6.039 -0.168 1.00 98.25 85 GLN A C 1
ATOM 654 O O . GLN A 1 85 ? 0.131 -6.923 -0.700 1.00 98.25 85 GLN A O 1
ATOM 659 N N . SER A 1 86 ? 0.431 -4.749 -0.227 1.00 98.12 86 SER A N 1
ATOM 660 C CA . SER A 1 86 ? -0.833 -4.320 -0.847 1.00 98.12 86 SER A CA 1
ATOM 661 C C . SER A 1 86 ? -0.920 -4.724 -2.322 1.00 98.12 86 SER A C 1
ATOM 663 O O . SER A 1 86 ? -1.953 -5.205 -2.769 1.00 98.12 86 SER A O 1
ATOM 665 N N . LEU A 1 87 ? 0.163 -4.578 -3.093 1.00 98.50 87 LEU A N 1
ATOM 666 C CA . LEU A 1 87 ? 0.179 -5.008 -4.495 1.00 98.50 87 LEU A CA 1
ATOM 667 C C . LEU A 1 87 ? -0.003 -6.528 -4.630 1.00 98.50 87 LEU A C 1
ATOM 669 O O . LEU A 1 87 ? -0.738 -6.983 -5.506 1.00 98.50 87 LEU A O 1
ATOM 673 N N . LEU A 1 88 ? 0.640 -7.310 -3.758 1.00 98.50 88 LEU A N 1
ATOM 674 C CA . LEU A 1 88 ? 0.534 -8.771 -3.757 1.00 98.50 88 LEU A CA 1
ATOM 675 C C . LEU A 1 88 ? -0.859 -9.256 -3.332 1.00 98.50 88 LEU A C 1
ATOM 677 O O . LEU A 1 88 ? -1.385 -10.176 -3.956 1.00 98.50 88 LEU A O 1
ATOM 681 N N . ASP A 1 89 ? -1.473 -8.625 -2.329 1.00 97.81 89 ASP A N 1
ATOM 682 C CA . ASP A 1 89 ? -2.808 -8.978 -1.824 1.00 97.81 89 ASP A CA 1
ATOM 683 C C . ASP A 1 89 ? -3.897 -8.771 -2.886 1.00 97.81 89 ASP A C 1
ATOM 685 O O . ASP A 1 89 ? -4.837 -9.559 -2.981 1.00 97.81 89 ASP A O 1
ATOM 689 N N . TYR A 1 90 ? -3.733 -7.761 -3.747 1.00 98.25 90 TYR A N 1
ATOM 690 C CA . TYR A 1 90 ? -4.594 -7.522 -4.914 1.00 98.25 90 TYR A CA 1
ATOM 691 C C . TYR A 1 90 ? -4.217 -8.393 -6.133 1.00 98.25 90 TYR A C 1
ATOM 693 O O . TYR A 1 90 ? -4.817 -8.296 -7.203 1.00 98.25 90 TYR A O 1
ATOM 701 N N . GLY A 1 91 ? -3.240 -9.293 -5.984 1.00 98.19 91 GLY A N 1
ATOM 702 C CA . GLY A 1 91 ? -2.866 -10.282 -6.993 1.00 98.19 91 GLY A CA 1
ATOM 703 C C . GLY A 1 91 ? -1.941 -9.763 -8.096 1.00 98.19 91 GLY A C 1
ATOM 704 O O . GLY A 1 91 ? -1.792 -10.435 -9.122 1.00 98.19 91 GLY A O 1
ATOM 705 N N . HIS A 1 92 ? -1.323 -8.594 -7.920 1.00 98.62 92 HIS A N 1
ATOM 706 C CA . HIS A 1 92 ? -0.334 -8.061 -8.856 1.00 98.62 92 HIS A CA 1
ATOM 707 C C . HIS A 1 92 ? 1.029 -8.745 -8.703 1.00 98.62 92 HIS A C 1
ATOM 709 O O . HIS A 1 92 ? 1.355 -9.343 -7.678 1.00 98.62 92 HIS A O 1
ATOM 715 N N . GLN A 1 93 ? 1.846 -8.654 -9.749 1.00 98.50 93 GLN A N 1
ATOM 716 C CA . GLN A 1 93 ? 3.193 -9.216 -9.782 1.00 98.50 93 GLN A CA 1
ATOM 717 C C . GLN A 1 93 ? 4.218 -8.101 -9.679 1.00 98.50 93 GLN A C 1
ATOM 719 O O . GLN A 1 93 ? 4.216 -7.192 -10.503 1.00 98.50 93 GLN A O 1
ATOM 724 N N . ILE A 1 94 ? 5.135 -8.198 -8.722 1.00 98.44 94 ILE A N 1
ATOM 725 C CA . ILE A 1 94 ? 6.252 -7.259 -8.635 1.00 98.44 94 ILE A CA 1
ATOM 726 C C . ILE A 1 94 ? 7.337 -7.704 -9.608 1.00 98.44 94 ILE A C 1
ATOM 728 O O . ILE A 1 94 ? 7.796 -8.846 -9.549 1.00 98.44 94 ILE A O 1
ATOM 732 N N . VAL A 1 95 ? 7.720 -6.814 -10.521 1.00 98.25 95 VAL A N 1
ATOM 733 C CA . VAL A 1 95 ? 8.688 -7.101 -11.581 1.00 98.25 95 VAL A CA 1
ATOM 734 C C . VAL A 1 95 ? 9.743 -6.011 -11.679 1.00 98.25 95 VAL A C 1
ATOM 736 O O . VAL A 1 95 ? 9.487 -4.839 -11.427 1.00 98.25 95 VAL A O 1
ATOM 739 N N . GLU A 1 96 ? 10.930 -6.406 -12.128 1.00 95.62 96 GLU A N 1
ATOM 740 C CA . GLU A 1 96 ? 12.058 -5.493 -12.313 1.00 95.62 96 GLU A CA 1
ATOM 741 C C . GLU A 1 96 ? 12.203 -5.004 -13.771 1.00 95.62 96 GLU A C 1
ATOM 743 O O . GLU A 1 96 ? 12.905 -4.021 -14.023 1.00 95.62 96 GLU A O 1
ATOM 748 N N . ALA A 1 97 ? 11.545 -5.672 -14.726 1.00 94.44 97 ALA A N 1
ATOM 749 C CA . ALA A 1 97 ? 11.617 -5.398 -16.162 1.00 94.44 97 ALA A CA 1
ATOM 750 C C . ALA A 1 97 ? 10.237 -5.520 -16.824 1.00 94.44 97 ALA A C 1
ATOM 752 O O . ALA A 1 97 ? 9.397 -6.306 -16.376 1.00 94.44 97 ALA A O 1
ATOM 753 N N . ASP A 1 98 ? 10.024 -4.747 -17.890 1.00 96.19 98 ASP A N 1
ATOM 754 C CA . ASP A 1 98 ? 8.777 -4.674 -18.667 1.00 96.19 98 ASP A CA 1
ATOM 755 C C . ASP A 1 98 ? 7.507 -4.603 -17.789 1.00 96.19 98 ASP A C 1
ATOM 757 O O . ASP A 1 98 ? 6.656 -5.503 -17.852 1.00 96.19 98 ASP A O 1
ATOM 761 N N . PRO A 1 99 ? 7.398 -3.605 -16.885 1.00 98.56 99 PRO A N 1
ATOM 762 C CA . PRO A 1 99 ? 6.206 -3.425 -16.069 1.00 98.56 99 PRO A CA 1
ATOM 763 C C . PRO A 1 99 ? 5.077 -2.766 -16.869 1.00 98.56 99 PRO A C 1
ATOM 765 O O . PRO A 1 99 ? 5.315 -1.946 -17.752 1.00 98.56 99 PRO A O 1
ATOM 768 N N . ASP A 1 100 ? 3.842 -3.078 -16.491 1.00 98.56 100 ASP A N 1
ATOM 769 C CA . ASP A 1 100 ? 2.650 -2.358 -16.938 1.00 98.56 100 ASP A CA 1
ATOM 770 C C . ASP A 1 100 ? 2.496 -1.029 -16.180 1.00 98.56 100 ASP A C 1
ATOM 772 O O . ASP A 1 100 ? 2.099 -0.017 -16.753 1.00 98.56 100 ASP A O 1
ATOM 776 N N . TYR A 1 101 ? 2.836 -1.036 -14.886 1.00 98.81 101 TYR A N 1
ATOM 777 C CA . TYR A 1 101 ? 2.710 0.113 -13.992 1.00 98.81 101 TYR A CA 1
ATOM 778 C C . TYR A 1 101 ? 4.002 0.366 -13.221 1.00 98.81 101 TYR A C 1
ATOM 780 O O . TYR A 1 101 ? 4.693 -0.567 -12.806 1.00 98.81 101 TYR A O 1
ATOM 788 N N . VAL A 1 102 ? 4.284 1.639 -12.963 1.00 98.75 102 VAL A N 1
ATOM 789 C CA . VAL A 1 102 ? 5.263 2.081 -11.972 1.00 98.75 102 VAL A CA 1
ATOM 790 C C . VAL A 1 102 ? 4.512 2.707 -10.807 1.00 98.75 102 VAL A C 1
ATOM 792 O O . VAL A 1 102 ? 3.857 3.732 -10.988 1.00 98.75 102 VAL A O 1
ATOM 795 N N . VAL A 1 103 ? 4.613 2.113 -9.617 1.00 98.50 103 VAL A N 1
ATOM 796 C CA . VAL A 1 103 ? 3.945 2.626 -8.411 1.00 98.50 103 VAL A CA 1
ATOM 797 C C . VAL A 1 103 ? 4.979 3.148 -7.429 1.00 98.50 103 VAL A C 1
ATOM 799 O O . VAL A 1 103 ? 5.865 2.411 -6.998 1.00 98.50 103 VAL A O 1
ATOM 802 N N . MET A 1 104 ? 4.867 4.422 -7.069 1.00 98.06 104 MET A N 1
ATOM 803 C CA . MET A 1 104 ? 5.806 5.099 -6.185 1.00 98.06 104 MET A CA 1
ATOM 804 C C . MET A 1 104 ? 5.115 5.565 -4.906 1.00 98.06 104 MET A C 1
ATOM 806 O O . MET A 1 104 ? 4.188 6.371 -4.943 1.00 98.06 104 MET A O 1
ATOM 810 N N . GLY A 1 105 ? 5.614 5.088 -3.773 1.00 97.12 105 GLY A N 1
ATOM 811 C CA . GLY A 1 105 ? 5.336 5.641 -2.455 1.00 97.12 105 GLY A CA 1
ATOM 812 C C . GLY A 1 105 ? 6.619 6.079 -1.759 1.00 97.12 105 GLY A C 1
ATOM 813 O O . GLY A 1 105 ? 7.688 6.149 -2.370 1.00 97.12 105 GLY A O 1
ATOM 814 N N . LEU A 1 106 ? 6.524 6.373 -0.462 1.00 96.81 106 LEU A N 1
ATOM 815 C CA . LEU A 1 106 ? 7.713 6.670 0.334 1.00 96.81 106 LEU A CA 1
ATOM 816 C C . LEU A 1 106 ? 8.626 5.434 0.399 1.00 96.81 106 LEU A C 1
ATOM 818 O O . LEU A 1 106 ? 8.195 4.355 0.805 1.00 96.81 106 LEU A O 1
ATOM 822 N N . ASP A 1 107 ? 9.889 5.628 0.031 1.00 97.06 107 ASP A N 1
ATOM 823 C CA . ASP A 1 107 ? 10.979 4.661 0.159 1.00 97.06 107 ASP A CA 1
ATOM 824 C C . ASP A 1 107 ? 12.124 5.342 0.914 1.00 97.06 107 ASP A C 1
ATOM 826 O O . ASP A 1 107 ? 12.757 6.263 0.393 1.00 97.06 107 ASP A O 1
ATOM 830 N N . ARG A 1 108 ? 12.367 4.947 2.169 1.00 96.38 108 ARG A N 1
ATOM 831 C CA . ARG A 1 108 ? 13.459 5.529 2.971 1.00 96.38 108 ARG A CA 1
ATOM 832 C C . ARG A 1 108 ? 14.844 5.093 2.503 1.00 96.38 108 ARG A C 1
ATOM 834 O O . ARG A 1 108 ? 15.809 5.798 2.769 1.00 96.38 108 ARG A O 1
ATOM 841 N N . GLU A 1 109 ? 14.924 3.989 1.768 1.00 96.38 109 GLU A N 1
ATOM 842 C CA . GLU A 1 109 ? 16.150 3.428 1.195 1.00 96.38 109 GLU A CA 1
ATOM 843 C C . GLU A 1 109 ? 16.185 3.676 -0.324 1.00 96.38 109 GLU A C 1
ATOM 845 O O . GLU A 1 109 ? 16.594 2.819 -1.119 1.00 96.38 109 GLU A O 1
ATOM 850 N N . ILE A 1 110 ? 15.675 4.832 -0.761 1.00 97.38 110 ILE A N 1
ATOM 851 C CA . ILE A 1 110 ? 15.627 5.191 -2.176 1.00 97.38 110 ILE A CA 1
ATOM 852 C C . ILE A 1 110 ? 17.036 5.392 -2.735 1.00 97.38 110 ILE A C 1
ATOM 854 O O . ILE A 1 110 ? 17.898 6.022 -2.122 1.00 97.38 110 ILE A O 1
ATOM 858 N N . THR A 1 111 ? 17.271 4.874 -3.939 1.00 97.94 111 THR A N 1
ATOM 859 C CA . THR A 1 111 ? 18.558 4.989 -4.629 1.00 97.94 111 THR A CA 1
ATOM 860 C C . THR A 1 111 ? 18.376 5.570 -6.023 1.00 97.94 111 THR A C 1
ATOM 862 O O . THR A 1 111 ? 17.297 5.498 -6.617 1.00 97.94 111 THR A O 1
ATOM 865 N N . TYR A 1 112 ? 19.462 6.118 -6.574 1.00 97.94 112 TYR A N 1
ATOM 866 C CA . TYR A 1 112 ? 19.484 6.568 -7.965 1.00 97.94 112 TYR A CA 1
ATOM 867 C C . TYR A 1 112 ? 19.109 5.442 -8.936 1.00 97.94 112 TYR A C 1
ATOM 869 O O . TYR A 1 112 ? 18.367 5.686 -9.879 1.00 97.94 112 TYR A O 1
ATOM 877 N N . ASP A 1 113 ? 19.565 4.212 -8.684 1.00 97.50 113 ASP A N 1
ATOM 878 C CA . ASP A 1 113 ? 19.239 3.053 -9.520 1.00 97.50 113 ASP A CA 1
ATOM 879 C C . ASP A 1 113 ? 17.726 2.781 -9.563 1.00 97.50 113 ASP A C 1
ATOM 881 O O . ASP A 1 113 ? 17.150 2.701 -10.649 1.00 97.50 113 ASP A O 1
ATOM 885 N N . LYS A 1 114 ? 17.052 2.760 -8.401 1.00 97.50 114 LYS A N 1
ATOM 886 C CA . LYS A 1 114 ? 15.587 2.614 -8.331 1.00 97.50 114 LYS A CA 1
ATOM 887 C C . LYS A 1 114 ? 14.879 3.697 -9.153 1.00 97.50 114 LYS A C 1
ATOM 889 O O . LYS A 1 114 ? 13.990 3.393 -9.947 1.00 97.50 114 LYS A O 1
ATOM 894 N N . LEU A 1 115 ? 15.306 4.954 -9.005 1.00 98.06 115 LEU A N 1
ATOM 895 C CA . LEU A 1 115 ? 14.742 6.094 -9.735 1.00 98.06 115 LEU A CA 1
ATOM 896 C C . LEU A 1 115 ? 15.007 6.026 -11.242 1.00 98.06 115 LEU A C 1
ATOM 898 O O . LEU A 1 115 ? 14.111 6.316 -12.037 1.00 98.06 115 LEU A O 1
ATOM 902 N N . ALA A 1 116 ? 16.212 5.634 -11.650 1.00 98.12 116 ALA A N 1
ATOM 903 C CA . ALA A 1 116 ? 16.582 5.490 -13.051 1.00 98.12 116 ALA A CA 1
ATOM 904 C C . ALA A 1 116 ? 15.735 4.405 -13.722 1.00 98.12 116 ALA A C 1
ATOM 906 O O . ALA A 1 116 ? 15.177 4.628 -14.797 1.00 98.12 116 ALA A O 1
ATOM 907 N N . ARG A 1 117 ? 15.563 3.262 -13.056 1.00 98.00 117 ARG A N 1
ATOM 908 C CA . ARG A 1 117 ? 14.747 2.148 -13.548 1.00 98.00 117 ARG A CA 1
ATOM 909 C C . ARG A 1 117 ? 13.267 2.508 -13.632 1.00 98.00 117 ARG A C 1
ATOM 911 O O . ARG A 1 117 ? 12.655 2.270 -14.670 1.00 98.00 117 ARG A O 1
ATOM 918 N N . ALA A 1 118 ? 12.723 3.158 -12.603 1.00 98.25 118 ALA A N 1
ATOM 919 C CA . ALA A 1 118 ? 11.362 3.691 -12.621 1.00 98.25 118 ALA A CA 1
ATOM 920 C C . ALA A 1 118 ? 11.156 4.682 -13.778 1.00 98.25 118 ALA A C 1
ATOM 922 O O . ALA A 1 118 ? 10.202 4.562 -14.543 1.00 98.25 118 ALA A O 1
ATOM 923 N N . THR A 1 119 ? 12.096 5.611 -13.970 1.00 98.31 119 THR A N 1
ATOM 924 C CA . THR A 1 119 ? 12.045 6.599 -15.057 1.00 98.31 119 THR A CA 1
ATOM 925 C C . THR A 1 119 ? 12.078 5.933 -16.431 1.00 98.31 119 THR A C 1
ATOM 927 O O . THR A 1 119 ? 11.293 6.293 -17.307 1.00 98.31 119 THR A O 1
ATOM 930 N N . LEU A 1 120 ? 12.972 4.963 -16.641 1.00 98.31 120 LEU A N 1
ATOM 931 C CA . LEU A 1 120 ? 13.062 4.224 -17.902 1.00 98.31 120 LEU A CA 1
ATOM 932 C C . LEU A 1 120 ? 11.787 3.425 -18.180 1.00 98.31 120 LEU A C 1
ATOM 934 O O . LEU A 1 120 ? 11.297 3.455 -19.304 1.00 98.31 120 LEU A O 1
ATOM 938 N N . ALA A 1 121 ? 11.214 2.774 -17.167 1.00 98.62 121 ALA A N 1
ATOM 939 C CA . ALA A 1 121 ? 9.955 2.050 -17.297 1.00 98.62 121 ALA A CA 1
ATOM 940 C C . ALA A 1 121 ? 8.798 2.971 -17.719 1.00 98.62 121 ALA A C 1
ATOM 942 O O . ALA A 1 121 ? 8.096 2.663 -18.681 1.00 98.62 121 ALA A O 1
ATOM 943 N N . VAL A 1 122 ? 8.648 4.136 -17.075 1.00 98.50 122 VAL A N 1
ATOM 944 C CA . VAL A 1 122 ? 7.631 5.131 -17.468 1.00 98.50 122 VAL A CA 1
ATOM 945 C C . VAL A 1 122 ? 7.869 5.625 -18.896 1.00 98.50 122 VAL A C 1
ATOM 947 O O . VAL A 1 122 ? 6.943 5.677 -19.701 1.00 98.50 122 VAL A O 1
ATOM 950 N N . ARG A 1 123 ? 9.122 5.930 -19.262 1.00 98.19 123 ARG A N 1
ATOM 951 C CA . ARG A 1 123 ? 9.475 6.337 -20.635 1.00 98.19 123 ARG A CA 1
ATOM 952 C C . ARG A 1 123 ? 9.186 5.257 -21.680 1.00 98.19 123 ARG A C 1
ATOM 954 O O . ARG A 1 123 ? 8.936 5.604 -22.830 1.00 98.19 123 ARG A O 1
ATOM 961 N N . ASN A 1 124 ? 9.210 3.987 -21.284 1.00 98.00 124 ASN A N 1
ATOM 962 C CA . ASN A 1 124 ? 8.884 2.843 -22.133 1.00 98.00 124 ASN A CA 1
ATOM 963 C C . ASN A 1 124 ? 7.379 2.516 -22.161 1.00 98.00 124 ASN A C 1
ATOM 965 O O . ASN A 1 124 ? 6.991 1.528 -22.778 1.00 98.00 124 ASN A O 1
ATOM 969 N N . GLY A 1 125 ? 6.532 3.345 -21.541 1.00 98.12 125 GLY A N 1
ATOM 970 C CA . GLY A 1 125 ? 5.075 3.258 -21.646 1.00 98.12 125 GLY A CA 1
ATOM 971 C C . GLY A 1 125 ? 4.362 2.697 -20.418 1.00 98.12 125 GLY A C 1
ATOM 972 O O . GLY A 1 125 ? 3.144 2.552 -20.471 1.00 98.12 125 GLY A O 1
ATOM 973 N N . ALA A 1 126 ? 5.070 2.405 -19.322 1.00 98.56 126 ALA A N 1
ATOM 974 C CA . ALA A 1 126 ? 4.414 2.009 -18.078 1.00 98.56 126 ALA A CA 1
ATOM 975 C C . ALA A 1 126 ? 3.615 3.179 -17.474 1.00 98.56 126 ALA A C 1
ATOM 977 O O . ALA A 1 126 ? 4.111 4.309 -17.394 1.00 98.56 126 ALA A O 1
ATOM 978 N N . THR A 1 127 ? 2.400 2.907 -16.999 1.00 98.50 127 THR A N 1
ATOM 979 C CA . THR A 1 127 ? 1.553 3.909 -16.336 1.00 98.50 127 THR A CA 1
ATOM 980 C C . THR A 1 127 ? 2.132 4.261 -14.968 1.00 98.50 127 THR A C 1
ATOM 982 O O . THR A 1 127 ? 2.417 3.375 -14.163 1.00 98.50 127 THR A O 1
ATOM 985 N N . PHE A 1 128 ? 2.302 5.550 -14.675 1.00 98.38 128 PHE A N 1
ATOM 986 C CA . PHE A 1 128 ? 2.851 6.009 -13.398 1.00 98.38 128 PHE A CA 1
ATOM 987 C C . PHE A 1 128 ? 1.750 6.330 -12.380 1.00 98.38 128 PHE A C 1
ATOM 989 O O . PHE A 1 128 ? 0.842 7.104 -12.677 1.00 98.38 128 PHE A O 1
ATOM 996 N N . ILE A 1 129 ? 1.870 5.792 -11.164 1.00 98.00 129 ILE A N 1
ATOM 997 C CA . ILE A 1 129 ? 0.972 6.059 -10.034 1.00 98.00 129 ILE A CA 1
ATOM 998 C C . ILE A 1 129 ? 1.807 6.454 -8.814 1.00 98.00 129 ILE A C 1
ATOM 1000 O O . ILE A 1 129 ? 2.702 5.719 -8.399 1.00 98.00 129 ILE A O 1
ATOM 1004 N N . ALA A 1 130 ? 1.478 7.589 -8.201 1.00 96.94 130 ALA A N 1
ATOM 1005 C CA . ALA A 1 130 ? 1.994 7.967 -6.888 1.00 96.94 130 ALA A CA 1
ATOM 1006 C C . ALA A 1 130 ? 0.961 7.621 -5.807 1.00 96.94 130 ALA A C 1
ATOM 1008 O O . ALA A 1 130 ? -0.226 7.895 -5.984 1.00 96.94 130 ALA A O 1
ATOM 1009 N N . THR A 1 131 ? 1.391 7.047 -4.680 1.00 92.94 131 THR A N 1
ATOM 1010 C CA . THR A 1 131 ? 0.473 6.669 -3.589 1.00 92.94 131 THR A CA 1
ATOM 1011 C C . THR A 1 131 ? -0.159 7.887 -2.914 1.00 92.94 131 THR A C 1
ATOM 1013 O O . THR A 1 131 ? -1.268 7.807 -2.397 1.00 92.94 131 THR A O 1
ATOM 1016 N N . ASN A 1 132 ? 0.538 9.025 -2.897 1.00 88.75 132 ASN A N 1
ATOM 1017 C CA . ASN A 1 132 ? 0.089 10.291 -2.316 1.00 88.75 132 ASN A CA 1
ATOM 1018 C C . ASN A 1 132 ? 0.951 11.458 -2.837 1.00 88.75 132 ASN A C 1
ATOM 1020 O O . ASN A 1 132 ? 2.042 11.226 -3.359 1.00 88.75 132 ASN A O 1
ATOM 1024 N N . GLY A 1 133 ? 0.465 12.695 -2.671 1.00 72.31 133 GLY A N 1
ATOM 1025 C CA . GLY A 1 133 ? 1.152 13.945 -3.032 1.00 72.31 133 GLY A CA 1
ATOM 1026 C C . GLY A 1 133 ? 1.264 14.926 -1.875 1.00 72.31 133 GLY A C 1
ATOM 1027 O O . GLY A 1 133 ? 0.589 14.692 -0.843 1.00 72.31 133 GLY A O 1
#

Secondary structure (DSSP, 8-state):
-EETTEE-HHHHHHHHHHHHTT----EEE---SS-HHHHHHHHHHTT----GGGEEEHHHHHHHHHHHH-TT-EEEEES-HHHHHHHHHTT-EE-SSS-SEEEE---TT--HHHHHHHHHHHHTTPEEEES--

pLDDT: mean 96.33, std 3.4, range [72.31, 98.81]